Protein AF-A0A382T8V6-F1 (afdb_monomer_lite)

Secondary structure (DSSP, 8-state):
-EEEEEEE-SSSEEEEEEE--TTSPPEEEEESSHHHHHHHHHHHHT-HHHHHHHHHHHHTSBHHHHHHHHHHHT---S-HHHHHHHHHHHHHHHTTSBTTT--HHHHHHHHHTS-TT--HHHHHHHHHHHHHHHHHHHHHS--SS-GGGGSPPPP---

pLDDT: mean 86.79, std 9.5, range [56.5, 97.25]

InterPro domains:
  IPR010998 Integrase/recombinase, N-terminal [G3DSA:1.10.150.130] (56-156)
  IPR011010 DNA breaking-rejoining enzyme, catalytic core [SSF56349] (67-152)
  IPR044068 Core-binding (CB) domain [PS51900] (61-138)

Foldseek 3Di:
DKDWDWADDPPAIKIWIWDDDPPDDIDIDIGRDPVVNVVVCVVPVVDPVVVVCQLVVLQQDFLLVLLVVCLVPPDDDPCSVVLVVLVVLVCVQRRRGRNLPDALVSVVVSLVPPDPPDDLVRSLSSLVSLQVSLVSCVNPRNHDDRRSVPPDRDDDDD

Radius of gyration: 18.21 Å; chains: 1; bounding box: 52×31×47 Å

Organism: NCBI:txid408172

Sequence (158 aa):
MATIQKVKRRSDFAYRVLIRQAGMKPVTKTFNTKRSAVQFVNSIESDRNKLLAYTQSKSQTVFSIIIDEYLKKEYKGSRLNDERVKLNFWIEALGDKPIIDITSTDINEALSTLPAQFKNATINRYVAAISVVFSYACREYGLHINPVRKIPSLPENN

Structure (mmCIF, N/CA/C/O backbone):
data_AF-A0A382T8V6-F1
#
_entry.id   AF-A0A382T8V6-F1
#
loop_
_atom_site.group_PDB
_atom_site.id
_atom_site.type_sym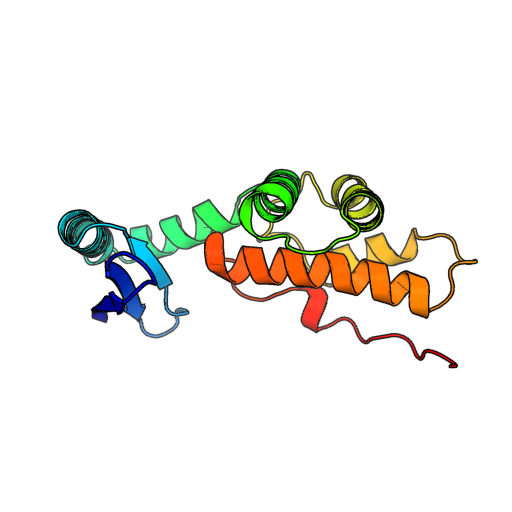bol
_atom_site.label_atom_id
_atom_site.label_alt_id
_atom_site.label_co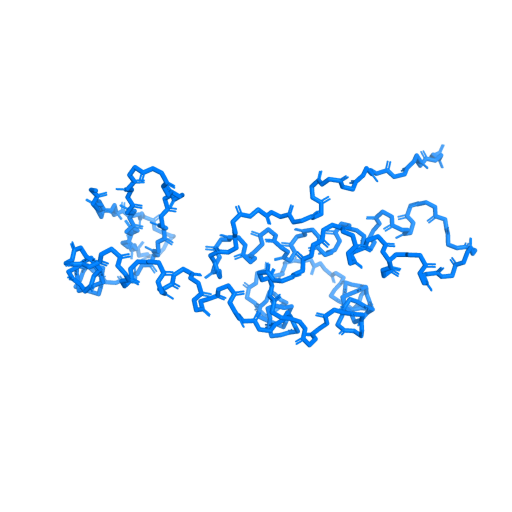mp_id
_atom_site.label_asym_id
_atom_site.label_entity_id
_atom_site.label_seq_id
_atom_site.pdbx_PDB_ins_code
_atom_site.Cartn_x
_atom_site.Cartn_y
_atom_site.Cartn_z
_atom_site.occupancy
_atom_site.B_iso_or_equiv
_atom_site.auth_seq_id
_atom_site.auth_comp_id
_atom_site.auth_asym_id
_atom_site.auth_atom_id
_atom_site.pdbx_PDB_model_num
ATOM 1 N N . MET A 1 1 ? -16.767 -11.206 16.673 1.00 80.06 1 MET A N 1
ATOM 2 C CA . MET A 1 1 ? -16.430 -10.628 17.989 1.00 80.06 1 MET A CA 1
ATOM 3 C C . MET A 1 1 ? -15.646 -9.342 17.784 1.00 80.06 1 MET A C 1
ATOM 5 O O . MET A 1 1 ? -14.559 -9.388 17.204 1.00 80.06 1 MET A O 1
ATOM 9 N N . ALA A 1 2 ? -16.202 -8.207 18.212 1.00 85.94 2 ALA A N 1
ATOM 10 C CA . ALA A 1 2 ? -15.469 -6.950 18.293 1.00 85.94 2 ALA A CA 1
ATOM 11 C C . ALA A 1 2 ? -14.754 -6.807 19.645 1.00 85.94 2 ALA A C 1
ATOM 13 O O . ALA A 1 2 ? -15.177 -7.337 20.669 1.00 85.94 2 ALA A O 1
ATOM 14 N N . THR A 1 3 ? -13.629 -6.104 19.660 1.00 91.25 3 THR A N 1
ATOM 15 C CA . THR A 1 3 ? -12.866 -5.804 20.875 1.00 91.25 3 THR A CA 1
ATOM 16 C C . THR A 1 3 ? -12.344 -4.378 20.792 1.00 91.25 3 THR A C 1
ATOM 18 O O . THR A 1 3 ? -11.860 -3.960 19.743 1.00 91.25 3 THR A O 1
ATOM 21 N N . ILE A 1 4 ? -12.417 -3.625 21.891 1.00 92.69 4 ILE A N 1
ATOM 22 C CA . ILE A 1 4 ? -11.868 -2.267 21.978 1.00 92.69 4 ILE A CA 1
ATOM 23 C C . ILE A 1 4 ? -10.668 -2.287 22.923 1.00 92.69 4 ILE A C 1
ATOM 25 O O . ILE A 1 4 ? -10.799 -2.600 24.102 1.00 92.69 4 ILE A O 1
ATOM 29 N N . GLN A 1 5 ? -9.498 -1.936 22.405 1.00 93.31 5 GLN A N 1
ATOM 30 C CA . GLN A 1 5 ? -8.235 -1.874 23.133 1.00 93.31 5 GLN A CA 1
ATOM 31 C C . GLN A 1 5 ? -7.854 -0.415 23.394 1.00 93.31 5 GLN A C 1
ATOM 33 O O . GLN A 1 5 ? -7.829 0.400 22.469 1.00 93.31 5 GLN A O 1
ATOM 38 N N . LYS A 1 6 ? -7.521 -0.072 24.642 1.00 93.81 6 LYS A N 1
ATOM 39 C CA . LYS A 1 6 ? -6.946 1.238 24.979 1.00 93.81 6 LYS A CA 1
ATOM 40 C C . LYS A 1 6 ? -5.444 1.211 24.681 1.00 93.81 6 LYS A C 1
ATOM 42 O O . LYS A 1 6 ? -4.719 0.391 25.230 1.00 93.81 6 LYS A O 1
ATOM 47 N N . VAL A 1 7 ? -4.986 2.101 23.809 1.00 91.50 7 VAL A N 1
ATOM 48 C CA . VAL A 1 7 ? -3.601 2.206 23.336 1.00 91.50 7 VAL A CA 1
ATOM 49 C C . VAL A 1 7 ? -3.009 3.514 23.846 1.00 91.50 7 VAL A C 1
ATOM 51 O O . VAL A 1 7 ? -3.540 4.586 23.565 1.00 91.50 7 VAL A O 1
ATOM 54 N N . LYS A 1 8 ? -1.907 3.445 24.593 1.00 89.56 8 LYS A N 1
ATOM 55 C CA . LYS A 1 8 ? -1.185 4.635 25.059 1.00 89.56 8 LYS A CA 1
ATOM 56 C C . LYS A 1 8 ? -0.381 5.239 23.899 1.00 89.56 8 LYS A C 1
ATOM 58 O O . LYS A 1 8 ? 0.356 4.523 23.226 1.00 89.56 8 LYS A O 1
ATOM 63 N N . ARG A 1 9 ? -0.538 6.540 23.652 1.00 85.00 9 ARG A N 1
ATOM 64 C CA . ARG A 1 9 ? 0.297 7.348 22.748 1.00 85.00 9 ARG A CA 1
ATOM 65 C C . ARG A 1 9 ? 1.243 8.218 23.582 1.00 85.00 9 ARG A C 1
ATOM 67 O O . ARG A 1 9 ? 1.176 8.230 24.807 1.00 85.00 9 ARG A O 1
ATOM 74 N N . ARG A 1 10 ? 2.139 8.945 22.909 1.00 80.25 10 ARG A N 1
ATOM 75 C CA . ARG A 1 10 ? 3.153 9.798 23.552 1.00 80.25 10 AR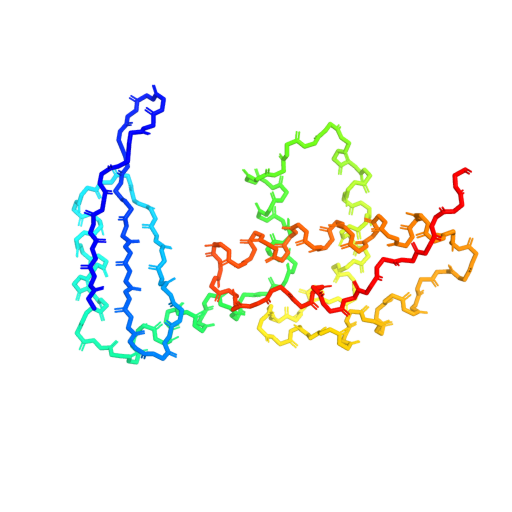G A CA 1
ATOM 76 C C . ARG A 1 10 ? 2.547 10.883 24.459 1.00 80.25 10 ARG A C 1
ATOM 78 O O . ARG A 1 10 ? 3.158 11.204 25.468 1.00 80.25 10 ARG A O 1
ATOM 85 N N . SER A 1 11 ? 1.372 11.412 24.113 1.00 77.25 11 SER A N 1
ATOM 86 C CA . SER A 1 11 ? 0.707 12.513 24.832 1.00 77.25 11 SER A CA 1
ATOM 87 C C . SER A 1 11 ? -0.701 12.199 25.354 1.00 77.25 11 SER A C 1
ATOM 89 O O . SER A 1 11 ? -1.170 12.892 26.246 1.00 77.25 11 SER A O 1
ATOM 91 N N . ASP A 1 12 ? -1.381 11.177 24.829 1.00 88.12 12 ASP A N 1
ATOM 92 C CA . ASP A 1 12 ? -2.768 10.840 25.191 1.00 88.12 12 ASP A CA 1
ATOM 93 C C . ASP A 1 12 ? -3.035 9.335 24.973 1.00 88.12 12 ASP A C 1
ATOM 95 O O . ASP A 1 12 ? -2.117 8.547 24.730 1.00 88.12 12 ASP A O 1
ATOM 99 N N . PHE A 1 13 ? -4.290 8.906 25.039 1.00 89.62 13 PHE A N 1
ATOM 100 C CA . PHE A 1 13 ? -4.757 7.568 24.732 1.00 89.62 13 PHE A CA 1
ATOM 101 C C . PHE A 1 13 ? -5.550 7.537 23.427 1.00 89.62 13 PHE A C 1
ATOM 103 O O . PHE A 1 13 ? -6.191 8.494 23.014 1.00 89.62 13 PHE A O 1
ATOM 110 N N . ALA A 1 14 ? -5.537 6.380 22.783 1.00 91.69 14 ALA A N 1
ATOM 111 C CA . ALA A 1 14 ? -6.390 6.073 21.654 1.00 91.69 14 ALA A CA 1
ATOM 112 C C . ALA A 1 14 ? -7.127 4.759 21.898 1.00 91.69 14 ALA A C 1
ATOM 114 O O . ALA A 1 14 ? -6.721 3.936 22.715 1.00 91.69 14 ALA A O 1
ATOM 115 N N . TYR A 1 15 ? -8.217 4.551 21.176 1.00 93.06 15 TYR A N 1
ATOM 116 C CA . TYR A 1 15 ? -9.078 3.386 21.307 1.00 93.06 15 TYR A CA 1
ATOM 117 C C . TYR A 1 15 ? -9.064 2.630 19.986 1.00 93.06 15 TYR A C 1
ATOM 119 O O . TYR A 1 15 ? -9.647 3.071 18.996 1.00 93.06 15 TYR A O 1
ATOM 127 N N . ARG A 1 16 ? -8.352 1.505 19.953 1.00 89.81 16 ARG A N 1
ATOM 128 C CA . ARG A 1 16 ? -8.267 0.623 18.792 1.00 89.81 16 ARG A CA 1
ATOM 129 C C . ARG A 1 16 ? -9.401 -0.391 18.847 1.00 89.81 16 ARG A C 1
ATOM 131 O O . ARG A 1 16 ? -9.431 -1.244 19.724 1.00 89.81 16 ARG A O 1
ATOM 138 N N . VAL A 1 17 ? -10.311 -0.307 17.893 1.00 91.44 17 VAL A N 1
ATOM 139 C CA . VAL A 1 17 ? -11.326 -1.321 17.623 1.00 91.44 17 VAL A CA 1
ATOM 140 C C . VAL A 1 17 ? -10.712 -2.414 16.757 1.00 91.44 17 VAL A C 1
ATOM 142 O O . VAL A 1 17 ? -10.023 -2.112 15.783 1.00 91.44 17 VAL A O 1
ATOM 145 N N . LEU A 1 18 ? -10.982 -3.666 17.108 1.00 87.94 18 LEU A N 1
ATOM 146 C CA . LEU A 1 18 ? -10.569 -4.863 16.394 1.00 87.94 18 LEU A CA 1
ATOM 147 C C . LEU A 1 18 ? -11.774 -5.789 16.238 1.00 87.94 18 LEU A C 1
ATOM 149 O O . LEU A 1 18 ? -12.274 -6.324 17.223 1.00 87.94 18 LEU A O 1
ATOM 153 N N . ILE A 1 19 ? -12.242 -5.973 15.009 1.00 86.00 19 ILE A N 1
ATOM 154 C CA . ILE A 1 19 ? -13.420 -6.782 14.692 1.00 86.00 19 ILE A CA 1
ATOM 155 C C . ILE A 1 19 ? -12.960 -8.030 13.957 1.00 86.00 19 ILE A C 1
ATOM 157 O O . ILE A 1 19 ? -12.384 -7.940 12.875 1.00 86.00 19 ILE A O 1
ATOM 161 N N . ARG A 1 20 ? -13.190 -9.198 14.562 1.00 82.56 20 ARG A N 1
ATOM 162 C CA . ARG A 1 20 ? -12.871 -10.503 13.976 1.00 82.56 20 ARG A CA 1
ATOM 163 C C . ARG A 1 20 ? -14.152 -11.255 13.650 1.00 82.56 20 ARG A C 1
ATOM 165 O O . ARG A 1 20 ? -15.008 -11.425 14.524 1.00 82.56 20 ARG A O 1
ATOM 172 N N . GLN A 1 21 ? -14.250 -11.740 12.420 1.00 77.31 21 GLN A N 1
ATOM 173 C CA . GLN A 1 21 ? -15.333 -12.596 11.956 1.00 77.31 21 GLN A CA 1
ATOM 174 C C . GLN A 1 21 ? -14.741 -13.771 11.176 1.00 77.31 21 GLN A C 1
ATOM 176 O O . GLN A 1 21 ? -13.776 -13.598 10.434 1.00 77.31 21 GLN A O 1
ATOM 181 N N . ALA A 1 22 ? -15.292 -14.969 11.377 1.00 70.19 22 ALA A N 1
ATOM 182 C CA . ALA A 1 22 ? -14.828 -16.170 10.690 1.00 70.19 22 ALA A CA 1
ATOM 183 C C . ALA A 1 22 ? -14.907 -15.984 9.164 1.00 70.19 22 ALA A C 1
ATOM 185 O O . ALA A 1 22 ? -15.906 -15.482 8.646 1.00 70.19 22 ALA A O 1
ATOM 186 N N . GLY A 1 23 ? -13.836 -16.351 8.458 1.00 68.44 23 GLY A N 1
ATOM 187 C CA . GLY A 1 23 ? -13.729 -16.194 7.004 1.00 68.44 23 GLY A CA 1
ATOM 188 C C . GLY A 1 23 ? -13.425 -14.772 6.511 1.00 68.44 23 GLY A C 1
ATOM 189 O O . GLY A 1 23 ? -13.322 -14.575 5.306 1.00 68.44 23 GLY A O 1
ATOM 190 N N . MET A 1 24 ? -13.249 -13.784 7.398 1.00 69.31 24 MET A N 1
ATOM 191 C CA . MET A 1 24 ? -12.879 -12.410 7.027 1.00 69.31 24 MET A CA 1
ATOM 192 C C . MET A 1 24 ? -11.596 -11.967 7.730 1.00 69.31 24 MET A C 1
ATOM 194 O O . MET A 1 24 ? -11.307 -12.377 8.858 1.00 69.31 24 MET A O 1
ATOM 198 N N . LYS A 1 25 ? -10.825 -11.083 7.085 1.00 67.50 25 LYS A N 1
ATOM 199 C CA . LYS A 1 25 ? -9.672 -10.468 7.750 1.00 67.50 25 LYS A CA 1
ATOM 200 C C . LYS A 1 25 ? -10.132 -9.539 8.880 1.00 67.50 25 LYS A C 1
ATOM 202 O O . LYS A 1 25 ? -11.149 -8.863 8.731 1.00 67.50 25 LYS A O 1
ATOM 207 N N . PRO A 1 26 ? -9.383 -9.474 9.996 1.00 76.69 26 PRO A N 1
ATOM 208 C CA . PRO A 1 26 ? -9.725 -8.591 11.100 1.00 76.69 26 PRO A CA 1
ATOM 209 C C . PRO A 1 26 ? -9.749 -7.125 10.660 1.00 76.69 26 PRO A C 1
ATOM 211 O O . PRO A 1 26 ? -8.747 -6.614 10.161 1.00 76.69 26 PRO A O 1
ATOM 214 N N . VAL A 1 27 ? -10.859 -6.429 10.895 1.00 78.88 27 VAL A N 1
ATOM 215 C CA . VAL A 1 27 ? -10.941 -4.981 10.673 1.00 78.88 27 VAL A CA 1
ATOM 216 C C . VAL A 1 27 ? -10.386 -4.281 11.902 1.00 78.88 27 VAL A C 1
ATOM 218 O O . VAL A 1 27 ? -10.845 -4.520 13.019 1.00 78.88 27 VAL A O 1
ATOM 221 N N . THR A 1 28 ? -9.404 -3.406 11.702 1.00 84.19 28 THR A N 1
ATOM 222 C CA . THR A 1 28 ? -8.823 -2.599 12.777 1.00 84.19 28 THR A CA 1
ATOM 223 C C . THR A 1 28 ? -9.051 -1.125 12.490 1.00 84.19 28 THR A C 1
ATOM 225 O O . THR A 1 28 ? -8.799 -0.665 11.382 1.00 84.19 28 THR A O 1
ATOM 228 N N . LYS A 1 29 ? -9.511 -0.361 13.481 1.00 83.62 29 LYS A N 1
ATOM 229 C CA . LYS A 1 29 ? -9.630 1.097 13.365 1.00 83.62 29 LYS A CA 1
ATOM 230 C C . LYS A 1 29 ? -9.336 1.764 14.690 1.00 83.62 29 LYS A C 1
ATOM 232 O O . LYS A 1 29 ? -9.780 1.295 15.730 1.00 83.62 29 LYS A O 1
ATOM 237 N N . THR A 1 30 ? -8.592 2.862 14.658 1.00 87.19 30 THR A N 1
ATOM 238 C CA . THR A 1 30 ? -8.221 3.591 15.873 1.00 87.19 30 THR A CA 1
ATOM 239 C C . THR A 1 30 ? -8.993 4.903 15.959 1.00 87.19 30 THR A C 1
ATOM 241 O O . THR A 1 30 ? -9.054 5.653 14.991 1.00 87.19 30 THR A O 1
ATOM 244 N N . PHE A 1 31 ? -9.565 5.180 17.127 1.00 89.62 31 PHE A N 1
ATOM 245 C CA . PHE A 1 31 ? -10.324 6.387 17.439 1.00 89.62 31 PHE A CA 1
ATOM 246 C C . PHE A 1 31 ? -9.655 7.161 18.572 1.00 89.62 31 PHE A C 1
ATOM 248 O O . PHE A 1 31 ? -8.971 6.575 19.409 1.00 89.62 31 PHE A O 1
ATOM 255 N N . ASN A 1 32 ? -9.893 8.469 18.636 1.00 88.56 32 ASN A N 1
ATOM 256 C CA . ASN A 1 32 ? -9.382 9.297 19.732 1.00 88.56 32 ASN A CA 1
ATOM 257 C C . ASN A 1 32 ? -10.250 9.174 20.999 1.00 88.56 32 ASN A C 1
ATOM 259 O O . ASN A 1 32 ? -9.742 9.311 22.103 1.00 88.56 32 ASN A O 1
ATOM 263 N N . THR A 1 33 ? -11.543 8.841 20.875 1.00 90.56 33 THR A N 1
ATOM 264 C CA . THR A 1 33 ? -12.452 8.710 22.028 1.00 90.56 33 THR A CA 1
ATOM 265 C C . THR A 1 33 ? -13.057 7.310 22.139 1.00 90.56 33 THR A C 1
ATOM 267 O O . THR A 1 33 ? -13.329 6.644 21.134 1.00 90.56 33 THR A O 1
ATOM 270 N N . LYS A 1 34 ? -13.326 6.875 23.380 1.00 90.81 34 LYS A N 1
ATOM 271 C CA . LYS A 1 34 ? -14.012 5.601 23.657 1.00 90.81 34 LYS A CA 1
ATOM 272 C C . LYS A 1 34 ? -15.418 5.592 23.059 1.00 90.81 34 LYS A C 1
ATOM 274 O O . LYS A 1 34 ? -15.842 4.578 22.519 1.00 90.81 34 LYS A O 1
ATOM 279 N N . ARG A 1 35 ? -16.123 6.728 23.124 1.00 91.06 35 ARG A N 1
ATOM 280 C CA . ARG A 1 35 ? -17.489 6.874 22.603 1.00 91.06 35 ARG A CA 1
ATOM 281 C C . ARG A 1 35 ? -17.549 6.608 21.100 1.00 91.06 35 ARG A C 1
ATOM 283 O O . ARG A 1 35 ? -18.373 5.806 20.678 1.00 91.06 35 ARG A O 1
ATOM 290 N N . SER A 1 36 ? -16.649 7.204 20.314 1.00 88.75 36 SER A N 1
ATOM 291 C CA . SER A 1 36 ? -16.583 6.963 18.866 1.00 88.75 36 SER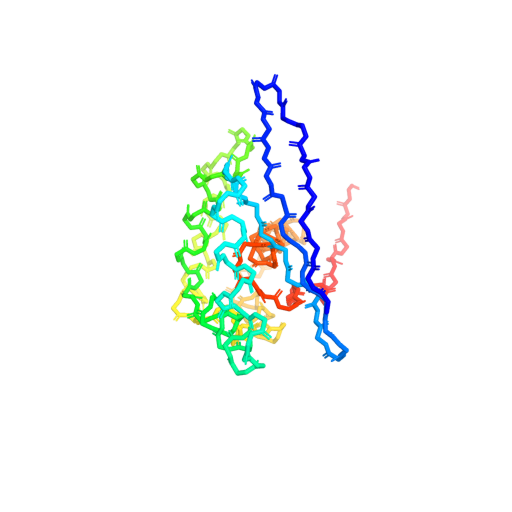 A CA 1
ATOM 292 C C . SER A 1 36 ? -16.243 5.507 18.537 1.00 88.75 36 SER A C 1
ATOM 294 O O . SER A 1 36 ? -16.821 4.939 17.615 1.00 88.75 36 SER A O 1
ATOM 296 N N . ALA A 1 37 ? -15.349 4.883 19.313 1.00 90.62 37 ALA A N 1
ATOM 297 C CA . ALA A 1 37 ? -15.018 3.468 19.152 1.00 90.62 37 ALA A CA 1
ATOM 298 C C . ALA A 1 37 ? -16.233 2.556 19.401 1.00 90.62 37 ALA A C 1
ATOM 300 O O . ALA A 1 37 ? -16.499 1.667 18.598 1.00 90.62 37 ALA A O 1
ATOM 301 N N . VAL A 1 38 ? -16.995 2.804 20.472 1.00 89.94 38 VAL A N 1
ATOM 302 C CA . VAL A 1 38 ? -18.218 2.046 20.796 1.00 89.94 38 VAL A CA 1
ATOM 303 C C . VAL A 1 38 ? -19.301 2.260 19.739 1.00 89.94 38 VAL A C 1
ATOM 305 O O . VAL A 1 38 ? -19.889 1.292 19.273 1.00 89.94 38 VAL A O 1
ATOM 308 N N . GLN A 1 39 ? -19.532 3.503 19.304 1.00 88.19 39 GLN A N 1
ATOM 309 C CA . GLN A 1 39 ? -20.497 3.799 18.238 1.00 88.19 39 GLN A CA 1
ATOM 310 C C . GLN A 1 39 ? -20.168 3.053 16.941 1.00 88.19 39 GLN A C 1
ATOM 312 O O . GLN A 1 39 ? -21.069 2.517 16.306 1.00 88.19 39 GLN A O 1
ATOM 317 N N . PHE A 1 40 ? -18.885 2.981 16.577 1.00 86.19 40 PHE A N 1
ATOM 318 C CA . PHE A 1 40 ? -18.435 2.239 15.402 1.00 86.19 40 PHE A CA 1
ATOM 319 C C . PHE A 1 40 ? -18.617 0.724 15.540 1.00 86.19 40 PHE A C 1
ATOM 321 O O . PHE A 1 40 ? -18.977 0.069 14.570 1.00 86.19 40 PHE A O 1
ATOM 328 N N . VAL A 1 41 ? -18.382 0.157 16.728 1.00 87.44 41 VAL A N 1
ATOM 329 C CA . VAL A 1 41 ? -18.665 -1.265 16.981 1.00 87.44 41 VAL A CA 1
ATOM 330 C C . VAL A 1 41 ? -20.159 -1.536 16.836 1.00 87.44 41 VAL A C 1
ATOM 332 O O . VAL A 1 41 ? -20.535 -2.415 16.069 1.00 87.44 41 VAL A O 1
ATOM 335 N N . ASN A 1 42 ? -21.007 -0.730 17.477 1.00 85.12 42 ASN A N 1
ATOM 336 C CA . ASN A 1 42 ? -22.460 -0.910 17.444 1.00 85.12 42 ASN A CA 1
ATOM 337 C C . ASN A 1 42 ? -23.042 -0.742 16.033 1.00 85.12 42 ASN A C 1
ATOM 339 O O . ASN A 1 42 ? -23.955 -1.473 15.655 1.00 85.12 42 ASN A O 1
ATOM 343 N N . SER A 1 43 ? -22.512 0.192 15.233 1.00 80.31 43 SER A N 1
ATOM 344 C CA . SER A 1 43 ? -22.973 0.392 13.853 1.00 80.31 43 SER A CA 1
ATOM 345 C C . SER A 1 43 ? -22.626 -0.777 12.927 1.00 80.31 43 SER A C 1
ATOM 347 O O . SER A 1 43 ? -23.265 -0.939 11.886 1.00 80.31 43 SER A O 1
ATOM 349 N N . ILE A 1 44 ? -21.628 -1.580 13.305 1.00 76.19 44 ILE A N 1
ATOM 350 C CA . ILE A 1 44 ? -21.095 -2.693 12.527 1.00 76.19 44 ILE A CA 1
ATOM 351 C C . ILE A 1 44 ? -21.601 -4.061 13.015 1.00 76.19 44 ILE A C 1
ATOM 353 O O . ILE A 1 44 ? -21.939 -4.901 12.184 1.00 76.19 44 ILE A O 1
ATOM 357 N N . GLU A 1 45 ? -21.655 -4.311 14.327 1.00 68.31 45 GLU A N 1
ATOM 358 C CA . GLU A 1 45 ? -21.944 -5.643 14.894 1.00 68.31 45 GLU A CA 1
ATOM 359 C C . GLU A 1 45 ? -23.330 -6.182 14.533 1.00 68.31 45 GLU A C 1
ATOM 361 O O . GLU A 1 45 ? -23.547 -7.389 14.593 1.00 68.31 45 GLU A O 1
ATOM 366 N N . SER A 1 46 ? -24.246 -5.314 14.105 1.00 61.22 46 SER A N 1
ATOM 367 C CA . SER A 1 46 ? -25.604 -5.717 13.742 1.00 61.22 46 SER A CA 1
ATOM 368 C C . SER A 1 46 ? -25.735 -6.268 12.317 1.00 61.22 46 SER A C 1
ATOM 370 O O . SER A 1 46 ? -26.795 -6.785 11.986 1.00 61.22 46 SER A O 1
ATOM 372 N N . ASP A 1 47 ? -24.722 -6.141 11.444 1.00 66.25 47 ASP A N 1
ATOM 373 C CA . ASP A 1 47 ? -24.937 -6.407 10.018 1.00 66.25 47 ASP A CA 1
ATOM 374 C C . ASP A 1 47 ? -23.663 -6.848 9.270 1.00 66.25 47 ASP A C 1
ATOM 376 O O . ASP A 1 47 ? -22.758 -6.055 8.981 1.00 66.25 47 ASP A O 1
ATOM 380 N N . ARG A 1 48 ? -23.600 -8.138 8.906 1.00 64.56 48 ARG A N 1
ATOM 381 C CA . ARG A 1 48 ? -22.508 -8.723 8.100 1.00 64.56 48 ARG A CA 1
ATOM 382 C C . ARG A 1 48 ? -22.306 -7.952 6.793 1.00 64.56 48 ARG A C 1
ATOM 384 O O . ARG A 1 48 ? -21.167 -7.765 6.361 1.00 64.56 48 ARG A O 1
ATOM 391 N N . ASN A 1 49 ? -23.396 -7.466 6.201 1.00 64.19 49 ASN A N 1
ATOM 392 C CA . ASN A 1 49 ? -23.357 -6.703 4.962 1.00 64.19 49 ASN A CA 1
ATOM 393 C C . ASN A 1 49 ? -22.744 -5.317 5.168 1.00 64.19 49 ASN A C 1
ATOM 395 O O . ASN A 1 49 ? -22.040 -4.848 4.283 1.00 64.19 49 ASN A O 1
ATOM 399 N N . LYS A 1 50 ? -22.903 -4.686 6.341 1.00 65.62 50 LYS A N 1
ATOM 400 C CA . LYS A 1 50 ? -22.249 -3.398 6.639 1.00 65.62 50 LYS A CA 1
ATOM 401 C C . LYS A 1 50 ? -20.747 -3.539 6.835 1.00 65.62 50 LYS A C 1
ATOM 403 O O . LYS A 1 50 ? -20.010 -2.652 6.424 1.00 65.62 50 LYS A O 1
ATOM 408 N N . LEU A 1 51 ? -20.275 -4.642 7.417 1.00 66.75 51 LEU A N 1
ATOM 409 C CA . LEU A 1 51 ? -18.838 -4.945 7.504 1.00 66.75 51 LEU A CA 1
ATOM 410 C C . LEU A 1 51 ? -18.211 -5.149 6.130 1.00 66.75 51 LEU A C 1
ATOM 412 O O . LEU A 1 51 ? -17.162 -4.570 5.834 1.00 66.75 51 LEU A O 1
ATOM 416 N N . LEU A 1 52 ? -18.874 -5.953 5.298 1.00 65.38 52 LEU A N 1
ATOM 417 C CA . LEU A 1 52 ? -18.460 -6.192 3.922 1.00 65.38 52 LEU A CA 1
ATOM 418 C C . LEU A 1 52 ? -18.486 -4.886 3.125 1.00 65.38 52 LEU A C 1
ATOM 420 O O . LEU A 1 52 ? -17.455 -4.500 2.589 1.00 65.38 52 LEU A O 1
ATOM 424 N N . ALA A 1 53 ? -19.590 -4.138 3.162 1.00 62.66 53 ALA A N 1
ATOM 425 C CA . ALA A 1 53 ? -19.727 -2.847 2.494 1.00 62.66 53 ALA A CA 1
ATOM 426 C C . ALA A 1 53 ? -18.718 -1.808 3.002 1.00 62.66 53 ALA A C 1
ATOM 428 O O . ALA A 1 53 ? -18.161 -1.067 2.204 1.00 62.66 53 ALA A O 1
ATOM 429 N N . TYR A 1 54 ? -18.419 -1.752 4.301 1.00 65.94 54 TYR A N 1
ATOM 430 C CA . TYR A 1 54 ? -17.410 -0.841 4.853 1.00 65.94 54 TYR A CA 1
ATOM 431 C C . TYR A 1 54 ? -15.996 -1.171 4.358 1.00 65.94 54 TYR A C 1
ATOM 433 O O . TYR A 1 54 ? -15.210 -0.275 4.052 1.00 65.94 54 TYR A O 1
ATOM 441 N N . THR A 1 55 ? -15.666 -2.458 4.265 1.00 63.84 55 THR A N 1
ATOM 442 C CA . THR A 1 55 ? -14.352 -2.904 3.783 1.00 63.84 55 THR A CA 1
ATOM 443 C C . THR A 1 55 ? -14.248 -2.730 2.266 1.00 63.84 55 THR A C 1
ATOM 445 O O . THR A 1 55 ? -13.235 -2.247 1.766 1.00 63.84 55 THR A O 1
ATOM 448 N N . GLN A 1 56 ? -15.323 -3.037 1.539 1.00 65.44 56 GLN A N 1
ATOM 449 C CA . GLN A 1 56 ? -15.404 -2.922 0.087 1.00 65.44 56 GLN A CA 1
ATOM 450 C C . GLN A 1 56 ? -15.424 -1.456 -0.364 1.00 65.44 56 GLN A C 1
ATOM 452 O O . GLN A 1 56 ? -14.624 -1.091 -1.210 1.00 65.44 56 GLN A O 1
ATOM 457 N N . SER A 1 57 ? -16.228 -0.586 0.259 1.00 64.69 57 SER A N 1
ATOM 458 C CA . SER A 1 57 ? -16.299 0.851 -0.074 1.00 64.69 57 SER A CA 1
ATOM 459 C C . SER A 1 57 ? -14.967 1.578 0.099 1.00 64.69 57 SER A C 1
ATOM 461 O O . SER A 1 57 ? -14.604 2.397 -0.735 1.00 64.69 57 SER A O 1
ATOM 463 N N . LYS A 1 58 ? -14.187 1.255 1.138 1.00 65.75 58 LYS A N 1
ATOM 464 C CA . LYS A 1 58 ? -12.840 1.822 1.296 1.00 65.75 58 LYS A CA 1
ATOM 465 C C . LYS A 1 58 ? -11.848 1.292 0.262 1.00 65.75 58 LYS A C 1
ATOM 467 O O . LYS A 1 58 ? -11.015 2.057 -0.219 1.00 65.75 58 LYS A O 1
ATOM 472 N N . SER A 1 59 ? -11.975 0.022 -0.110 1.00 69.56 59 SER A N 1
ATOM 473 C CA . SER A 1 59 ? -11.144 -0.604 -1.143 1.00 69.56 59 SER A CA 1
ATOM 474 C C . SER A 1 59 ? -11.530 -0.155 -2.563 1.00 69.56 59 SER A C 1
ATOM 476 O O . SER A 1 59 ? -10.769 -0.352 -3.499 1.00 69.56 59 SER A O 1
ATOM 478 N N . GLN A 1 60 ? -12.685 0.494 -2.725 1.00 80.25 60 GLN A N 1
ATOM 479 C CA . GLN A 1 60 ? -13.117 1.140 -3.969 1.00 80.25 60 GLN A CA 1
ATOM 480 C C . GLN A 1 60 ? -12.528 2.555 -4.144 1.00 80.25 60 GLN A C 1
ATOM 482 O O . GLN A 1 60 ? -12.831 3.244 -5.113 1.00 80.25 60 GLN A O 1
ATOM 487 N N . THR A 1 61 ? -11.681 3.017 -3.215 1.00 87.69 61 THR A N 1
ATOM 488 C CA . THR A 1 61 ? -11.008 4.315 -3.359 1.00 87.69 61 THR A CA 1
ATOM 489 C C . THR A 1 61 ? -10.019 4.268 -4.521 1.00 87.69 61 THR A C 1
ATOM 491 O O . THR A 1 61 ? -9.230 3.326 -4.641 1.00 87.69 61 THR A O 1
ATOM 494 N N . VAL A 1 62 ? -10.058 5.313 -5.343 1.00 94.06 62 VAL A N 1
ATOM 495 C CA . VAL A 1 62 ? -9.177 5.523 -6.493 1.00 94.06 62 VAL A CA 1
ATOM 496 C C . VAL A 1 62 ? -7.718 5.616 -6.040 1.00 94.06 62 VAL A C 1
ATOM 498 O O . VAL A 1 62 ? -7.411 6.237 -5.017 1.00 94.06 62 VAL A O 1
ATOM 501 N N . PHE A 1 63 ? -6.812 4.976 -6.776 1.00 94.56 63 PHE A N 1
ATOM 502 C CA . PHE A 1 63 ? -5.433 4.788 -6.340 1.00 94.56 63 PHE A CA 1
ATOM 503 C C . PHE A 1 63 ? -4.637 6.092 -6.209 1.00 94.56 63 PHE A C 1
ATOM 505 O O . PHE A 1 63 ? -3.879 6.244 -5.246 1.00 94.56 63 PHE A O 1
ATOM 512 N N . SER A 1 64 ? -4.859 7.057 -7.104 1.00 95.31 64 SER A N 1
ATOM 513 C CA . SER A 1 64 ? -4.231 8.386 -7.048 1.00 95.31 64 SER A CA 1
ATOM 514 C C . SER A 1 64 ? -4.473 9.096 -5.709 1.00 95.31 64 SER A C 1
ATOM 516 O O . SER A 1 64 ? -3.534 9.580 -5.079 1.00 95.31 64 SER A O 1
ATOM 518 N N . ILE A 1 65 ? -5.707 9.040 -5.198 1.00 94.19 65 ILE A N 1
ATOM 519 C CA . ILE A 1 65 ? -6.087 9.622 -3.901 1.00 94.19 65 ILE A CA 1
ATOM 520 C C . ILE A 1 65 ? -5.288 8.981 -2.759 1.00 94.19 65 ILE A C 1
ATOM 522 O O . ILE A 1 65 ? -4.876 9.655 -1.815 1.00 94.19 65 ILE A O 1
ATOM 526 N N . ILE A 1 66 ? -5.051 7.669 -2.824 1.00 93.69 66 ILE A N 1
ATOM 527 C CA . ILE A 1 66 ? -4.310 6.951 -1.780 1.00 93.69 66 ILE A CA 1
ATOM 528 C C . ILE A 1 66 ? -2.829 7.317 -1.801 1.00 93.69 66 ILE A C 1
ATOM 530 O O . ILE A 1 66 ? -2.227 7.441 -0.733 1.00 93.69 66 ILE A O 1
ATOM 534 N N . ILE A 1 67 ? -2.250 7.512 -2.987 1.00 95.25 67 ILE A N 1
ATOM 535 C CA . ILE A 1 67 ? -0.878 8.002 -3.135 1.00 95.25 67 ILE A CA 1
ATOM 536 C C . ILE A 1 67 ? -0.731 9.382 -2.481 1.00 95.25 67 ILE A C 1
ATOM 538 O O . ILE A 1 67 ? 0.185 9.583 -1.680 1.00 95.25 67 ILE A O 1
ATOM 542 N N . ASP A 1 68 ? -1.652 10.307 -2.751 1.00 94.06 68 ASP A N 1
ATOM 543 C CA . ASP A 1 68 ? -1.613 11.651 -2.165 1.00 94.06 68 ASP A CA 1
ATOM 544 C C . ASP A 1 68 ? -1.765 11.624 -0.640 1.00 94.06 68 ASP A C 1
ATOM 546 O O . ASP A 1 68 ? -1.009 12.274 0.091 1.00 94.06 68 ASP A O 1
ATOM 550 N N . GLU A 1 69 ? -2.704 10.825 -0.134 1.00 93.88 69 GLU A N 1
ATOM 551 C CA . GLU A 1 69 ? -2.922 10.657 1.302 1.00 93.88 69 GLU A CA 1
ATOM 552 C C . GLU A 1 69 ? -1.720 10.001 1.997 1.00 93.88 69 GLU A C 1
ATOM 554 O O . GLU A 1 69 ? -1.333 10.424 3.091 1.00 93.88 69 GLU A O 1
ATOM 559 N N . TYR A 1 70 ? -1.072 9.030 1.347 1.00 94.81 70 TYR A N 1
ATOM 560 C CA . TYR A 1 70 ? 0.175 8.430 1.820 1.00 94.81 70 TYR A CA 1
ATOM 561 C C . TYR A 1 70 ? 1.292 9.474 1.933 1.00 94.81 70 TYR A C 1
ATOM 563 O O . TYR A 1 70 ? 1.910 9.606 2.997 1.00 94.81 70 TYR A O 1
ATOM 571 N N . LEU A 1 71 ? 1.520 10.248 0.867 1.00 93.06 71 LEU A N 1
ATOM 572 C CA . LEU A 1 71 ? 2.551 11.286 0.828 1.00 93.06 71 LEU A CA 1
ATOM 573 C C . LEU A 1 71 ? 2.313 12.375 1.879 1.00 93.06 71 LEU A C 1
ATOM 575 O O . LEU A 1 71 ? 3.266 12.889 2.459 1.00 93.06 71 LEU A O 1
ATOM 579 N N . LYS A 1 72 ? 1.049 12.709 2.155 1.00 91.06 72 LYS A N 1
ATOM 580 C CA . LYS A 1 72 ? 0.674 13.739 3.129 1.00 91.06 72 LYS A CA 1
ATOM 581 C C . LYS A 1 72 ? 0.762 13.269 4.582 1.00 91.06 72 LYS A C 1
ATOM 583 O O . LYS A 1 72 ? 1.101 14.069 5.452 1.00 91.06 72 LYS A O 1
ATOM 588 N N . LYS A 1 73 ? 0.391 12.017 4.872 1.00 88.31 73 LYS A N 1
ATOM 589 C CA . LYS A 1 73 ? 0.189 11.538 6.254 1.00 88.31 73 LYS A CA 1
ATOM 590 C C . LYS A 1 73 ? 1.285 10.619 6.778 1.00 88.31 73 LYS A C 1
ATOM 592 O O . LYS A 1 73 ? 1.553 10.646 7.977 1.00 88.31 73 LYS A O 1
ATOM 597 N N . GLU A 1 74 ? 1.869 9.782 5.926 1.00 88.88 74 GLU A N 1
ATOM 598 C CA . GLU A 1 74 ? 2.705 8.654 6.362 1.00 88.88 74 GLU A CA 1
ATOM 599 C C . GLU A 1 74 ? 4.150 8.752 5.860 1.00 88.88 74 GLU A C 1
ATOM 601 O O . GLU A 1 74 ? 5.058 8.234 6.516 1.00 88.88 74 GLU A O 1
ATOM 606 N N . TYR A 1 75 ? 4.389 9.418 4.728 1.00 89.12 75 TYR A N 1
ATOM 607 C CA . TYR A 1 75 ? 5.735 9.554 4.182 1.00 89.12 75 TYR A CA 1
ATOM 608 C C . TYR A 1 75 ? 6.655 10.352 5.123 1.00 89.12 75 TYR A C 1
ATOM 610 O O . TYR A 1 75 ? 6.355 11.473 5.529 1.00 89.12 75 TYR A O 1
ATOM 618 N N . LYS A 1 76 ? 7.801 9.756 5.470 1.00 86.62 76 LYS A N 1
ATOM 619 C CA . LYS A 1 76 ? 8.812 10.320 6.391 1.00 86.62 76 LYS A CA 1
ATOM 620 C C . LYS A 1 76 ? 10.216 10.377 5.783 1.00 86.62 76 LYS A C 1
ATOM 622 O O . LYS A 1 76 ? 11.183 10.630 6.498 1.00 86.62 76 LYS A O 1
ATOM 627 N N . GLY A 1 77 ? 10.349 10.076 4.493 1.00 84.12 77 GLY A N 1
ATOM 628 C CA . GLY A 1 77 ? 11.640 10.089 3.812 1.00 84.12 77 GLY A CA 1
ATOM 629 C C . GLY A 1 77 ? 12.146 11.512 3.572 1.00 84.12 77 GLY A C 1
ATOM 630 O O . GLY A 1 77 ? 11.368 12.454 3.446 1.00 84.12 77 GLY A O 1
ATOM 631 N N . SER A 1 78 ? 13.464 11.672 3.465 1.00 82.69 78 SER A N 1
ATOM 632 C CA . SER A 1 78 ? 14.089 12.969 3.169 1.00 82.69 78 SER A CA 1
ATOM 633 C C . SER A 1 78 ? 13.978 13.372 1.693 1.00 82.69 78 SER A C 1
ATOM 635 O O . SER A 1 78 ? 14.057 14.553 1.372 1.00 82.69 78 SER A O 1
ATOM 637 N N . ARG A 1 79 ? 13.767 12.409 0.784 1.00 87.38 79 ARG A N 1
ATOM 638 C CA . ARG A 1 79 ? 13.759 12.618 -0.676 1.00 87.38 79 ARG A CA 1
ATOM 639 C C . ARG A 1 79 ? 12.351 12.562 -1.267 1.00 87.38 79 ARG A C 1
ATOM 641 O O . ARG A 1 79 ? 12.042 11.703 -2.081 1.00 87.38 79 ARG A O 1
ATOM 648 N N . LEU A 1 80 ? 11.471 13.453 -0.807 1.00 88.56 80 LEU A N 1
ATOM 649 C CA . LEU A 1 80 ? 10.065 13.506 -1.245 1.00 88.56 80 LEU A CA 1
ATOM 650 C C . LEU A 1 80 ? 9.923 13.614 -2.773 1.00 88.56 80 LEU A C 1
ATOM 652 O O . LEU A 1 80 ? 9.063 12.960 -3.352 1.00 88.56 80 LEU A O 1
ATOM 656 N N . ASN A 1 81 ? 10.760 14.430 -3.418 1.00 89.19 81 ASN A N 1
ATOM 657 C CA . ASN A 1 81 ? 10.668 14.667 -4.859 1.00 89.19 81 ASN A CA 1
ATOM 658 C C . ASN A 1 81 ? 10.994 13.404 -5.667 1.00 89.19 81 ASN A C 1
ATOM 660 O O . ASN A 1 81 ? 10.247 13.066 -6.580 1.00 89.19 81 ASN A O 1
ATOM 664 N N . ASP A 1 82 ? 12.042 12.668 -5.287 1.00 89.12 82 ASP A N 1
ATOM 665 C CA . ASP A 1 82 ? 12.416 11.409 -5.944 1.00 89.12 82 ASP A CA 1
ATOM 666 C C . ASP A 1 82 ? 11.308 10.356 -5.813 1.00 89.12 82 ASP A C 1
ATOM 668 O O . ASP A 1 82 ? 11.007 9.641 -6.771 1.00 89.12 82 ASP A O 1
ATOM 672 N N . GLU A 1 83 ? 10.691 10.265 -4.631 1.00 91.19 83 GLU A N 1
ATOM 673 C CA . GLU A 1 83 ? 9.567 9.359 -4.387 1.00 91.19 83 GLU A CA 1
ATOM 674 C C . GLU A 1 83 ? 8.347 9.765 -5.220 1.00 91.19 83 GLU A C 1
ATOM 676 O O . GLU A 1 83 ? 7.727 8.925 -5.871 1.00 91.19 83 GLU A O 1
ATOM 681 N N . ARG A 1 84 ? 8.039 11.067 -5.274 1.00 92.88 84 ARG A N 1
ATOM 682 C CA . ARG A 1 84 ? 6.933 11.602 -6.074 1.00 92.88 84 ARG A CA 1
ATOM 683 C C . ARG A 1 84 ? 7.097 11.279 -7.554 1.00 92.88 84 ARG A C 1
ATOM 685 O O . ARG A 1 84 ? 6.124 10.875 -8.171 1.00 92.88 84 ARG A O 1
ATOM 692 N N . VAL A 1 85 ? 8.300 11.395 -8.119 1.00 93.00 85 VAL A N 1
ATOM 693 C CA . VAL A 1 85 ? 8.546 11.037 -9.530 1.00 93.00 85 VAL A CA 1
ATOM 694 C C . VAL A 1 85 ? 8.193 9.571 -9.795 1.00 93.00 85 VAL A C 1
ATOM 696 O O . VAL A 1 85 ? 7.521 9.267 -10.778 1.00 93.00 85 VAL A O 1
ATOM 699 N N . LYS A 1 86 ? 8.582 8.659 -8.896 1.00 94.12 86 LYS A N 1
ATOM 700 C CA . LYS A 1 86 ? 8.239 7.233 -9.024 1.00 94.12 86 LYS A CA 1
ATOM 701 C C . LYS A 1 86 ? 6.741 6.999 -8.908 1.00 94.12 86 LYS A C 1
ATOM 703 O O . LYS A 1 86 ? 6.190 6.207 -9.660 1.00 94.12 86 LYS A O 1
ATOM 708 N N . LEU A 1 87 ? 6.093 7.662 -7.955 1.00 95.75 87 LEU A N 1
ATOM 709 C CA . LEU A 1 87 ? 4.660 7.522 -7.723 1.00 95.75 87 LEU A CA 1
ATOM 710 C C . LEU A 1 87 ? 3.823 8.165 -8.833 1.00 95.75 87 LEU A C 1
ATOM 712 O O . LEU A 1 87 ? 2.769 7.630 -9.145 1.00 95.75 87 LEU A O 1
ATOM 716 N N . ASN A 1 88 ? 4.308 9.220 -9.490 1.00 96.19 88 ASN A N 1
ATOM 717 C CA . ASN A 1 88 ? 3.642 9.825 -10.643 1.00 96.19 88 ASN A CA 1
ATOM 718 C C . ASN A 1 88 ? 3.523 8.844 -11.814 1.00 96.19 88 ASN A C 1
ATOM 720 O O . ASN A 1 88 ? 2.446 8.727 -12.381 1.00 96.19 88 ASN A O 1
ATOM 724 N N . PHE A 1 89 ? 4.572 8.067 -12.103 1.00 96.50 89 PHE A N 1
ATOM 725 C CA . PHE A 1 89 ? 4.489 6.978 -13.084 1.00 96.50 89 PHE A CA 1
ATOM 726 C C . PHE A 1 89 ? 3.347 5.997 -12.756 1.00 96.50 89 PHE A C 1
ATOM 728 O O . PHE A 1 89 ? 2.592 5.578 -13.629 1.00 96.50 89 PHE A O 1
ATOM 735 N N . TRP A 1 90 ? 3.171 5.664 -11.476 1.00 97.25 90 TRP A N 1
ATOM 736 C CA . TRP A 1 90 ? 2.091 4.781 -11.039 1.00 97.25 90 TRP A CA 1
ATOM 737 C C . TRP A 1 90 ? 0.708 5.442 -11.068 1.00 97.25 90 TRP A C 1
ATOM 739 O O . TRP A 1 90 ? -0.280 4.746 -11.294 1.00 97.25 90 TRP A O 1
ATOM 749 N N . ILE A 1 91 ? 0.627 6.759 -10.860 1.00 95.81 91 ILE A N 1
ATOM 750 C CA . ILE A 1 91 ? -0.606 7.534 -11.052 1.00 95.81 91 ILE A CA 1
ATOM 751 C C . ILE A 1 91 ? -1.006 7.509 -12.528 1.00 95.81 91 ILE A C 1
ATOM 753 O O . ILE A 1 91 ? -2.161 7.243 -12.830 1.00 95.81 91 ILE A O 1
ATOM 757 N N . GLU A 1 92 ? -0.069 7.724 -13.445 1.00 95.88 92 GLU A N 1
ATOM 758 C CA . GLU A 1 92 ? -0.352 7.683 -14.884 1.00 95.88 92 GLU A CA 1
ATOM 759 C C . GLU A 1 92 ? -0.806 6.289 -15.339 1.00 95.88 92 GLU A C 1
ATOM 761 O O . GLU A 1 92 ? -1.731 6.169 -16.136 1.00 95.88 92 GLU A O 1
ATOM 766 N N . ALA A 1 93 ? -0.199 5.226 -14.802 1.00 95.44 93 ALA A N 1
ATOM 767 C CA . ALA A 1 93 ? -0.518 3.858 -15.207 1.00 95.44 93 ALA A CA 1
ATOM 768 C C . ALA A 1 93 ? -1.789 3.285 -14.549 1.00 95.44 93 ALA A C 1
ATOM 770 O O . ALA A 1 93 ? -2.537 2.537 -15.178 1.00 95.44 93 ALA A O 1
ATOM 771 N N . LEU A 1 94 ? -2.008 3.561 -13.259 1.00 96.00 94 LEU A N 1
ATOM 772 C CA . LEU A 1 94 ? -3.010 2.876 -12.426 1.00 96.00 94 LEU A CA 1
ATOM 773 C C . LEU A 1 94 ? -3.844 3.836 -11.571 1.00 96.00 94 LEU A C 1
ATOM 775 O O . LEU A 1 94 ? -4.689 3.384 -10.799 1.00 96.00 94 LEU A O 1
ATOM 779 N N . GLY A 1 95 ? -3.600 5.143 -11.664 1.00 92.88 95 GLY A N 1
ATOM 780 C CA . GLY A 1 95 ? -4.152 6.147 -10.761 1.00 92.88 95 GLY A CA 1
ATOM 781 C C . GLY A 1 95 ? -5.669 6.191 -10.752 1.00 92.88 95 GLY A C 1
ATOM 782 O O . GLY A 1 95 ? -6.226 6.360 -9.675 1.00 92.88 95 GLY A O 1
ATOM 783 N N . ASP A 1 96 ? -6.315 5.971 -11.898 1.00 93.25 96 ASP A N 1
ATOM 784 C CA . ASP A 1 96 ? -7.777 6.020 -12.052 1.00 93.25 96 ASP A CA 1
ATOM 785 C C . ASP A 1 96 ? -8.485 4.736 -11.599 1.00 93.25 96 ASP A C 1
ATOM 787 O O . ASP A 1 96 ? -9.709 4.707 -11.456 1.00 93.25 96 ASP A O 1
ATOM 791 N N . LYS A 1 97 ? -7.730 3.660 -11.350 1.00 92.44 97 LYS A N 1
ATOM 792 C CA . LYS A 1 97 ? -8.295 2.380 -10.924 1.00 92.44 97 LYS A CA 1
ATOM 793 C C . LYS A 1 97 ? -8.578 2.388 -9.416 1.00 92.44 97 LYS A C 1
ATOM 795 O O . LYS A 1 97 ? -7.764 2.886 -8.628 1.00 92.44 97 LYS A O 1
ATOM 800 N N . PRO A 1 98 ? -9.696 1.794 -8.970 1.00 91.94 98 PRO A N 1
ATOM 801 C CA . PRO A 1 98 ? -9.891 1.461 -7.566 1.00 91.94 98 PRO A CA 1
ATOM 802 C C . PRO A 1 98 ? -8.824 0.471 -7.091 1.00 91.94 98 PRO A C 1
ATOM 804 O O . PRO A 1 98 ? -8.474 -0.471 -7.800 1.00 91.94 98 PRO A O 1
ATOM 807 N N . ILE A 1 99 ? -8.327 0.621 -5.863 1.00 91.00 99 ILE A N 1
ATOM 808 C CA . ILE A 1 99 ? -7.249 -0.252 -5.356 1.00 91.00 99 ILE A CA 1
ATOM 809 C C . ILE A 1 99 ? -7.603 -1.732 -5.260 1.00 91.00 99 ILE A C 1
ATOM 811 O O . ILE A 1 99 ? -6.701 -2.566 -5.269 1.00 91.00 99 ILE A O 1
ATOM 815 N N . ILE A 1 100 ? -8.886 -2.065 -5.127 1.00 88.44 100 ILE A N 1
ATOM 816 C CA . ILE A 1 100 ? -9.348 -3.454 -5.105 1.00 88.44 100 ILE A CA 1
ATOM 817 C C . ILE A 1 100 ? -9.242 -4.131 -6.471 1.00 88.44 100 ILE A C 1
ATOM 819 O O . ILE A 1 100 ? -9.084 -5.349 -6.521 1.00 88.44 100 ILE A O 1
ATOM 823 N N . ASP A 1 101 ? -9.275 -3.341 -7.543 1.00 89.38 101 ASP A N 1
ATOM 824 C CA . ASP A 1 101 ? -9.227 -3.830 -8.918 1.00 89.38 101 ASP A CA 1
ATOM 825 C C . ASP A 1 101 ? -7.791 -3.905 -9.449 1.00 89.38 101 ASP A C 1
ATOM 827 O O . ASP A 1 101 ? -7.551 -4.532 -10.477 1.00 89.38 101 ASP A O 1
ATOM 831 N N . ILE A 1 102 ? -6.815 -3.312 -8.749 1.00 92.62 102 ILE A N 1
ATOM 832 C CA . ILE A 1 102 ? -5.408 -3.386 -9.148 1.00 92.62 102 ILE A CA 1
ATOM 833 C C . ILE A 1 102 ? -4.823 -4.748 -8.774 1.00 92.62 102 ILE A C 1
ATOM 835 O O . ILE A 1 102 ? -4.682 -5.112 -7.601 1.00 92.62 102 ILE A O 1
ATOM 839 N N . THR A 1 103 ? -4.397 -5.482 -9.794 1.00 91.25 103 THR A N 1
ATOM 840 C CA . THR A 1 103 ? -3.817 -6.816 -9.669 1.00 91.25 103 THR A CA 1
ATOM 841 C C . THR A 1 103 ? -2.308 -6.819 -9.923 1.00 91.25 103 THR A C 1
ATOM 843 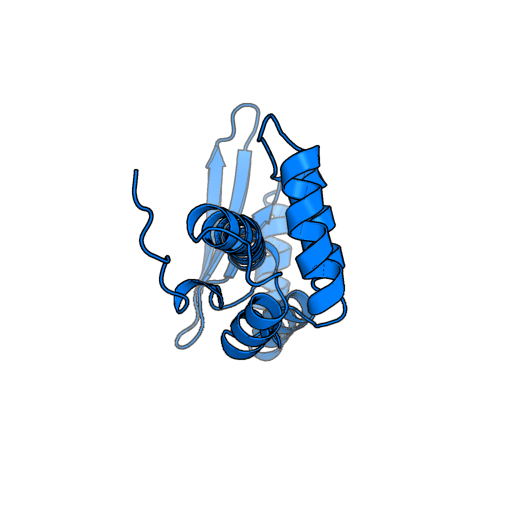O O . THR A 1 103 ? -1.723 -5.864 -10.430 1.00 91.25 103 THR A O 1
ATOM 846 N N . SER A 1 104 ? -1.635 -7.928 -9.597 1.00 92.44 104 SER A N 1
ATOM 847 C CA . SER A 1 104 ? -0.210 -8.098 -9.920 1.00 92.44 104 SER A CA 1
ATOM 848 C C . SER A 1 104 ? 0.059 -8.073 -11.431 1.00 92.44 104 SER A C 1
ATOM 850 O O . SER A 1 104 ? 1.165 -7.727 -11.836 1.00 92.44 104 SER A O 1
ATOM 852 N N . THR A 1 105 ? -0.918 -8.451 -12.263 1.00 93.00 105 THR A N 1
ATOM 853 C CA . THR A 1 105 ? -0.796 -8.395 -13.726 1.00 93.00 105 THR A CA 1
ATOM 854 C C . THR A 1 105 ? -0.798 -6.959 -14.227 1.00 93.00 105 THR A C 1
ATOM 856 O O . THR A 1 105 ? 0.103 -6.623 -14.984 1.00 93.00 105 THR A O 1
ATOM 859 N N . ASP A 1 106 ? -1.686 -6.097 -13.715 1.00 94.19 106 ASP A N 1
ATOM 860 C CA . ASP A 1 106 ? -1.683 -4.663 -14.051 1.00 94.19 106 ASP A CA 1
ATOM 861 C C . ASP A 1 106 ? -0.339 -4.007 -13.706 1.00 94.19 106 ASP A C 1
ATOM 863 O O . ASP A 1 106 ? 0.182 -3.178 -14.446 1.00 94.19 106 ASP A O 1
ATOM 867 N N . ILE A 1 107 ? 0.250 -4.393 -12.570 1.00 95.50 107 ILE A N 1
ATOM 868 C CA . ILE A 1 107 ? 1.538 -3.847 -12.133 1.00 95.50 107 ILE A CA 1
ATOM 869 C C . ILE A 1 107 ? 2.667 -4.323 -13.052 1.00 95.50 107 ILE A C 1
ATOM 871 O O . ILE A 1 107 ? 3.518 -3.521 -13.418 1.00 95.50 107 ILE A O 1
ATOM 875 N N . ASN A 1 108 ? 2.689 -5.601 -13.442 1.00 94.69 108 ASN A N 1
ATOM 876 C CA . ASN A 1 108 ? 3.688 -6.105 -14.391 1.00 94.69 108 ASN A CA 1
ATOM 877 C C . ASN A 1 108 ? 3.537 -5.465 -15.777 1.00 94.69 108 ASN A C 1
ATOM 879 O O . ASN A 1 108 ? 4.543 -5.133 -16.400 1.00 94.69 108 ASN A O 1
ATOM 883 N N . GLU A 1 109 ? 2.303 -5.260 -16.237 1.00 94.88 109 GLU A N 1
ATOM 884 C CA . GLU A 1 109 ? 2.016 -4.560 -17.488 1.00 94.88 109 GLU A CA 1
ATOM 885 C C . GLU A 1 109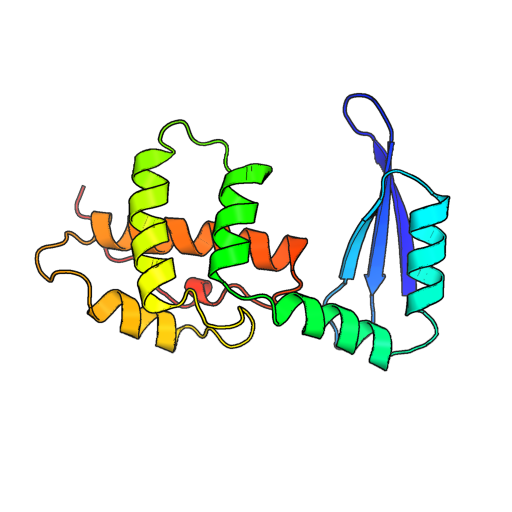 ? 2.534 -3.122 -17.428 1.00 94.88 109 GLU A C 1
ATOM 887 O O . GLU A 1 109 ? 3.316 -2.721 -18.287 1.00 94.88 109 GLU A O 1
ATOM 892 N N . ALA A 1 110 ? 2.231 -2.387 -16.355 1.00 95.44 110 ALA A N 1
ATOM 893 C CA . ALA A 1 110 ? 2.779 -1.053 -16.143 1.00 95.44 110 ALA A CA 1
ATOM 894 C C . ALA A 1 110 ? 4.319 -1.071 -16.139 1.00 95.44 110 ALA A C 1
ATOM 896 O O . ALA A 1 110 ? 4.939 -0.316 -16.883 1.00 95.44 110 ALA A O 1
ATOM 897 N N . LEU A 1 111 ? 4.962 -1.973 -15.386 1.00 94.44 111 LEU A N 1
ATOM 898 C CA . LEU A 1 111 ? 6.429 -2.099 -15.364 1.00 94.44 111 LEU A CA 1
ATOM 899 C C . LEU A 1 111 ? 7.030 -2.375 -16.744 1.00 94.44 111 LEU A C 1
ATOM 901 O O . LEU A 1 111 ? 8.130 -1.903 -17.016 1.00 94.44 111 LEU A O 1
ATOM 905 N N . SER A 1 112 ? 6.326 -3.104 -17.613 1.00 93.00 112 SER A N 1
ATOM 906 C CA . SER A 1 112 ? 6.792 -3.384 -18.976 1.00 93.00 112 SER A CA 1
ATOM 907 C C . SER A 1 112 ? 6.849 -2.140 -19.871 1.00 93.00 112 SER A C 1
ATOM 909 O O . SER A 1 112 ? 7.563 -2.143 -20.870 1.00 93.00 112 SER A O 1
ATOM 911 N N . THR A 1 113 ? 6.157 -1.060 -19.487 1.00 94.88 113 THR A N 1
ATOM 912 C CA . THR A 1 113 ? 6.207 0.236 -20.184 1.00 94.88 113 THR A CA 1
ATOM 913 C C . THR A 1 113 ? 7.390 1.106 -19.753 1.00 94.88 113 THR A C 1
ATOM 915 O O . THR A 1 113 ? 7.672 2.123 -20.391 1.00 94.88 113 THR A O 1
ATOM 918 N N . LEU A 1 114 ? 8.111 0.725 -18.687 1.00 92.94 114 LEU A N 1
ATOM 919 C CA . LEU A 1 114 ? 9.315 1.441 -18.278 1.00 92.94 114 LEU A CA 1
ATOM 920 C C . LEU A 1 114 ? 10.400 1.341 -19.364 1.00 92.94 114 LEU A C 1
ATOM 922 O O . LEU A 1 114 ? 10.529 0.306 -20.021 1.00 92.94 114 LEU A O 1
ATOM 926 N N . PRO A 1 115 ? 11.235 2.382 -19.528 1.00 91.75 115 PRO A N 1
ATOM 927 C CA . PRO A 1 115 ? 12.290 2.367 -20.530 1.00 91.75 115 PRO A CA 1
ATOM 928 C C . PRO A 1 115 ? 13.250 1.183 -20.350 1.00 91.75 115 PRO A C 1
ATOM 930 O O . PRO A 1 115 ? 13.798 0.982 -19.264 1.00 91.75 115 PRO A O 1
ATOM 933 N N . ALA A 1 116 ? 13.510 0.438 -21.428 1.00 87.75 116 ALA A N 1
ATOM 934 C CA . ALA A 1 116 ? 14.341 -0.772 -21.409 1.00 87.75 116 ALA A CA 1
ATOM 935 C C . ALA A 1 116 ? 15.787 -0.528 -20.929 1.00 87.75 116 ALA A C 1
ATOM 937 O O . ALA A 1 116 ? 16.451 -1.441 -20.448 1.00 87.75 116 ALA A O 1
ATOM 938 N N . GLN A 1 117 ? 16.278 0.711 -21.022 1.00 89.44 117 GLN A N 1
ATOM 939 C CA . GLN A 1 117 ? 17.591 1.118 -20.518 1.00 89.44 117 GLN A CA 1
ATOM 940 C C . GLN A 1 117 ? 17.665 1.242 -18.986 1.00 89.44 117 GLN A C 1
ATOM 942 O O . GLN A 1 117 ? 18.740 1.500 -18.436 1.00 89.44 117 GLN A O 1
ATOM 947 N N . PHE A 1 118 ? 16.543 1.124 -18.270 1.00 89.62 118 PHE A N 1
ATOM 948 C CA . PHE A 1 118 ? 16.548 1.189 -16.814 1.00 89.62 118 PHE A CA 1
ATOM 949 C C . PHE A 1 118 ? 17.228 -0.038 -16.215 1.00 89.62 118 PHE A C 1
ATOM 951 O O . PHE A 1 118 ? 16.869 -1.181 -16.471 1.00 89.62 118 PHE A O 1
ATOM 958 N N . LYS A 1 119 ? 18.206 0.219 -15.343 1.00 92.12 119 LYS A N 1
ATOM 959 C CA . LYS A 1 119 ? 18.862 -0.830 -14.561 1.00 92.12 119 LYS A CA 1
ATOM 960 C C . LYS A 1 119 ? 17.853 -1.509 -13.632 1.00 92.12 119 LYS A C 1
ATOM 962 O O . LYS A 1 119 ? 16.962 -0.845 -13.099 1.00 92.12 119 LYS A O 1
ATOM 967 N N . ASN A 1 120 ? 18.085 -2.784 -13.326 1.00 92.75 120 ASN A N 1
ATOM 968 C CA . ASN A 1 120 ? 17.290 -3.564 -12.369 1.00 92.75 120 ASN A CA 1
ATOM 969 C C . ASN A 1 120 ? 17.072 -2.829 -11.038 1.00 92.75 120 ASN A C 1
ATOM 971 O O . ASN A 1 120 ? 15.946 -2.746 -10.559 1.00 92.75 120 ASN A O 1
ATOM 975 N N . ALA A 1 121 ? 18.117 -2.192 -10.498 1.00 93.31 121 ALA A N 1
ATOM 976 C CA . ALA A 1 121 ? 18.018 -1.391 -9.276 1.00 93.31 121 ALA A CA 1
ATOM 977 C C . ALA A 1 121 ? 17.038 -0.211 -9.406 1.00 93.31 121 ALA A C 1
ATOM 979 O O . ALA A 1 121 ? 16.348 0.151 -8.454 1.00 93.31 121 ALA A O 1
ATOM 980 N N . THR A 1 122 ? 16.941 0.406 -10.585 1.00 93.19 122 THR A N 1
ATOM 981 C CA . THR A 1 122 ? 15.958 1.464 -10.840 1.00 93.19 122 THR A CA 1
ATOM 982 C C . THR A 1 122 ? 14.550 0.886 -10.805 1.00 93.19 122 THR A C 1
ATOM 984 O O . THR A 1 122 ? 13.721 1.414 -10.068 1.00 93.19 122 THR A O 1
ATOM 987 N N . ILE A 1 123 ? 14.304 -0.215 -11.521 1.00 94.06 123 ILE A N 1
ATOM 988 C CA . ILE A 1 123 ? 13.005 -0.906 -11.560 1.00 94.06 123 ILE A CA 1
ATOM 989 C C . ILE A 1 123 ? 12.582 -1.330 -10.147 1.00 94.06 123 ILE A C 1
ATOM 991 O O . ILE A 1 123 ? 11.485 -0.990 -9.704 1.00 94.06 123 ILE A O 1
ATOM 995 N N . ASN A 1 124 ? 13.480 -1.953 -9.381 1.00 94.88 124 ASN A N 1
ATOM 996 C CA . ASN A 1 124 ? 13.222 -2.352 -7.997 1.00 94.88 124 ASN A CA 1
ATOM 997 C C . ASN A 1 124 ? 12.841 -1.159 -7.111 1.00 94.88 124 ASN A C 1
ATOM 999 O O . ASN A 1 124 ? 11.956 -1.282 -6.267 1.00 94.88 124 ASN A O 1
ATOM 1003 N N . ARG A 1 125 ? 13.429 0.028 -7.323 1.00 94.62 125 ARG A N 1
ATOM 1004 C CA . ARG A 1 125 ? 13.018 1.248 -6.604 1.00 94.62 125 ARG A CA 1
ATOM 1005 C C . ARG A 1 125 ? 11.600 1.704 -6.973 1.00 94.62 125 ARG A C 1
ATOM 1007 O O . ARG A 1 125 ? 10.913 2.215 -6.097 1.00 94.62 125 ARG A O 1
ATOM 1014 N N . TYR A 1 126 ? 11.155 1.552 -8.226 1.00 95.44 126 TYR A N 1
ATOM 1015 C CA . TYR A 1 126 ? 9.757 1.832 -8.605 1.00 95.44 126 TYR A CA 1
ATOM 1016 C C . TYR A 1 126 ? 8.795 0.847 -7.933 1.00 95.44 126 TYR A C 1
ATOM 1018 O O . TYR A 1 126 ? 7.785 1.269 -7.371 1.00 95.44 126 TYR A O 1
ATOM 1026 N N . VAL A 1 127 ? 9.143 -0.445 -7.934 1.00 95.44 127 VAL A N 1
ATOM 1027 C CA . VAL A 1 127 ? 8.378 -1.508 -7.259 1.00 95.44 127 VAL A CA 1
ATOM 1028 C C . VAL A 1 127 ? 8.309 -1.267 -5.747 1.00 95.44 127 VAL A C 1
ATOM 1030 O O . VAL A 1 127 ? 7.249 -1.405 -5.137 1.00 95.44 127 VAL A O 1
ATOM 1033 N N . ALA A 1 128 ? 9.419 -0.861 -5.130 1.00 94.75 128 ALA A N 1
ATOM 1034 C CA . ALA A 1 128 ? 9.474 -0.551 -3.707 1.00 94.75 128 ALA A CA 1
ATOM 1035 C C . ALA A 1 128 ? 8.551 0.621 -3.341 1.00 94.75 128 ALA A C 1
ATOM 1037 O O . ALA A 1 128 ? 7.781 0.493 -2.388 1.00 94.75 128 ALA A O 1
ATOM 1038 N N . ALA A 1 129 ? 8.571 1.708 -4.122 1.00 95.25 129 ALA A N 1
ATOM 1039 C CA . ALA A 1 129 ? 7.717 2.877 -3.900 1.00 95.25 129 ALA A CA 1
ATOM 1040 C C . ALA A 1 129 ? 6.228 2.489 -3.865 1.00 95.25 129 ALA A C 1
ATOM 1042 O O . ALA A 1 129 ? 5.531 2.718 -2.873 1.00 95.25 129 ALA A O 1
ATOM 1043 N N . ILE A 1 130 ? 5.748 1.785 -4.898 1.00 95.88 130 ILE A N 1
ATOM 1044 C CA . ILE A 1 130 ? 4.343 1.363 -4.954 1.00 95.88 130 ILE A CA 1
ATOM 1045 C C . ILE A 1 130 ? 3.988 0.325 -3.876 1.00 95.88 130 ILE A C 1
ATOM 1047 O O . ILE A 1 130 ? 2.885 0.339 -3.324 1.00 95.88 130 ILE A O 1
ATOM 1051 N N . SER A 1 131 ? 4.931 -0.545 -3.500 1.00 95.81 131 SER A N 1
ATOM 1052 C CA . SER A 1 131 ? 4.725 -1.538 -2.438 1.00 95.81 131 SER A CA 1
ATOM 1053 C C . SER A 1 131 ? 4.420 -0.893 -1.086 1.00 95.81 131 SER A C 1
ATOM 1055 O O . SER A 1 131 ? 3.556 -1.375 -0.342 1.00 95.81 131 SER A O 1
ATOM 1057 N N . VAL A 1 132 ? 5.091 0.213 -0.753 1.00 94.50 132 VAL A N 1
ATOM 1058 C CA . VAL A 1 132 ? 4.845 0.924 0.508 1.00 94.50 132 VAL A CA 1
ATOM 1059 C C . VAL A 1 132 ? 3.463 1.582 0.499 1.00 94.50 132 VAL A C 1
ATOM 1061 O O . VAL A 1 132 ? 2.748 1.483 1.502 1.00 94.50 132 VAL A O 1
ATOM 1064 N N . VAL A 1 133 ? 3.037 2.147 -0.635 1.00 95.56 133 VAL A N 1
ATOM 1065 C CA . VAL A 1 133 ? 1.685 2.708 -0.799 1.00 95.56 133 VAL A CA 1
ATOM 1066 C C . VAL A 1 133 ? 0.615 1.629 -0.649 1.00 95.56 133 VAL A C 1
ATOM 1068 O O . VAL A 1 133 ? -0.319 1.801 0.132 1.00 95.56 133 VAL A O 1
ATOM 1071 N N . PHE A 1 134 ? 0.752 0.469 -1.297 1.00 94.62 134 PHE A N 1
ATOM 1072 C CA . PHE A 1 134 ? -0.213 -0.621 -1.109 1.00 94.62 134 PHE A CA 1
ATOM 1073 C C . PHE A 1 134 ? -0.206 -1.179 0.312 1.00 94.62 134 PHE A C 1
ATOM 1075 O O . PHE A 1 134 ? -1.245 -1.582 0.838 1.00 94.62 134 PHE A O 1
ATOM 1082 N N . SER A 1 135 ? 0.944 -1.163 0.981 1.00 92.69 135 SER A N 1
ATOM 1083 C CA . SER A 1 135 ? 1.023 -1.531 2.394 1.00 92.69 135 SER A CA 1
ATOM 1084 C C . SER A 1 135 ? 0.275 -0.530 3.277 1.00 92.69 135 SER A C 1
ATOM 1086 O O . SER A 1 135 ? -0.338 -0.934 4.265 1.00 92.69 135 SER A O 1
ATOM 1088 N N . TYR A 1 136 ? 0.294 0.759 2.933 1.00 92.31 136 TYR A N 1
ATOM 1089 C CA . TYR A 1 136 ? -0.536 1.788 3.559 1.00 92.31 136 TYR A CA 1
ATOM 1090 C C . TYR A 1 136 ? -2.030 1.580 3.249 1.00 92.31 136 TYR A C 1
ATOM 1092 O O . TYR A 1 136 ? -2.849 1.567 4.171 1.00 92.31 136 TYR A O 1
ATOM 1100 N N . ALA A 1 137 ? -2.376 1.273 1.996 1.00 90.31 137 ALA A N 1
ATOM 1101 C CA . ALA A 1 137 ? -3.735 0.937 1.568 1.00 90.31 137 ALA A CA 1
ATOM 1102 C C . ALA A 1 137 ? -4.326 -0.253 2.346 1.00 90.31 137 ALA A C 1
ATOM 1104 O O . ALA A 1 137 ? -5.471 -0.202 2.798 1.00 90.31 137 ALA A O 1
ATOM 1105 N N . CYS A 1 138 ? -3.530 -1.300 2.588 1.00 86.94 138 CYS A N 1
ATOM 1106 C CA . CYS A 1 138 ? -3.940 -2.443 3.409 1.00 86.94 138 CYS A CA 1
ATOM 1107 C C . CYS A 1 138 ? -4.299 -2.040 4.848 1.00 86.94 138 CYS A C 1
ATOM 1109 O O . CYS A 1 138 ? -5.188 -2.638 5.453 1.00 86.94 138 CYS A O 1
ATOM 1111 N N . ARG A 1 139 ? -3.608 -1.041 5.416 1.00 84.31 139 ARG A N 1
ATOM 1112 C CA . ARG A 1 139 ? -3.833 -0.586 6.797 1.00 84.31 139 ARG A CA 1
ATOM 1113 C C . ARG A 1 139 ? -5.038 0.342 6.915 1.00 84.31 139 ARG A C 1
ATOM 1115 O O . ARG A 1 139 ? -5.847 0.168 7.822 1.00 84.31 139 ARG A O 1
ATOM 1122 N N . GLU A 1 140 ? -5.160 1.311 6.010 1.00 84.94 140 GLU A N 1
ATOM 1123 C CA . GLU A 1 140 ? -6.106 2.427 6.162 1.00 84.94 140 GLU A CA 1
ATOM 1124 C C . GLU A 1 140 ? -7.370 2.295 5.293 1.00 84.94 140 GLU A C 1
ATOM 1126 O O . GLU A 1 140 ? -8.459 2.748 5.681 1.00 84.94 140 GLU A O 1
ATOM 1131 N N . TYR A 1 141 ? -7.253 1.615 4.149 1.00 83.62 141 TYR A N 1
ATOM 1132 C CA . TYR A 1 141 ? -8.287 1.541 3.111 1.00 83.62 141 TYR A CA 1
ATOM 1133 C C . TYR A 1 141 ? -8.879 0.138 2.938 1.00 83.62 141 TYR A C 1
ATOM 1135 O O . TYR A 1 141 ? -9.744 -0.064 2.099 1.00 83.62 141 TYR A O 1
ATOM 1143 N N . GLY A 1 142 ? -8.487 -0.828 3.771 1.00 74.31 142 GLY A N 1
ATOM 1144 C CA . GLY A 1 142 ? -9.125 -2.147 3.798 1.00 74.31 142 GLY A CA 1
ATOM 1145 C C . GLY A 1 142 ? -8.720 -3.085 2.661 1.00 74.31 142 GLY A C 1
ATOM 1146 O O . GLY A 1 142 ? -9.309 -4.161 2.555 1.00 74.31 142 GLY A O 1
ATOM 1147 N N . LEU A 1 143 ? -7.692 -2.736 1.872 1.00 84.00 143 LEU A N 1
ATOM 1148 C CA . LEU A 1 143 ? -7.155 -3.623 0.841 1.00 84.00 143 LEU A CA 1
ATOM 1149 C C . LEU A 1 143 ? -6.703 -4.953 1.457 1.00 84.00 143 LEU A C 1
ATOM 1151 O O . LEU A 1 143 ? -5.960 -4.991 2.441 1.00 84.00 143 LEU A O 1
ATOM 1155 N N . HIS A 1 144 ? -7.142 -6.066 0.871 1.00 77.12 144 HIS A N 1
ATOM 1156 C CA . HIS A 1 144 ? -6.921 -7.381 1.467 1.00 77.12 144 HIS A CA 1
ATOM 1157 C C . HIS A 1 144 ? -5.473 -7.852 1.390 1.00 77.12 144 HIS A C 1
ATOM 1159 O O . HIS A 1 144 ? -4.968 -8.449 2.347 1.00 77.12 144 HIS A O 1
ATOM 1165 N N . ILE A 1 145 ? -4.815 -7.655 0.256 1.00 82.69 145 ILE A N 1
ATOM 1166 C CA . ILE A 1 145 ? -3.448 -8.108 0.029 1.00 82.69 145 ILE A CA 1
ATOM 1167 C C . ILE A 1 145 ? -2.720 -7.075 -0.811 1.00 82.69 145 ILE A C 1
ATOM 1169 O O . ILE A 1 145 ? -3.300 -6.512 -1.730 1.00 82.69 145 ILE A O 1
ATOM 1173 N N . ASN A 1 146 ? -1.447 -6.845 -0.497 1.00 91.12 146 ASN A N 1
ATOM 1174 C CA . ASN A 1 146 ? -0.596 -6.030 -1.343 1.00 91.12 146 ASN A CA 1
ATOM 1175 C C . ASN A 1 146 ? -0.327 -6.797 -2.659 1.00 91.12 146 ASN A C 1
ATOM 1177 O O . ASN A 1 146 ? 0.339 -7.841 -2.603 1.00 91.12 146 ASN A O 1
ATOM 1181 N N . PRO A 1 147 ? -0.816 -6.314 -3.819 1.00 91.19 147 PRO A N 1
ATOM 1182 C CA . PRO A 1 147 ? -0.639 -6.987 -5.107 1.00 91.19 147 PRO A CA 1
ATOM 1183 C C . PRO A 1 147 ? 0.832 -7.060 -5.545 1.00 91.19 147 PRO A C 1
ATOM 1185 O O . PRO A 1 147 ? 1.203 -7.966 -6.291 1.00 91.19 147 PRO A O 1
ATOM 1188 N N . VAL A 1 148 ? 1.700 -6.191 -5.019 1.00 94.06 148 VAL A N 1
ATOM 1189 C CA . VAL A 1 148 ? 3.142 -6.167 -5.322 1.00 94.06 148 VAL A CA 1
ATOM 1190 C C . VAL A 1 148 ? 3.877 -7.369 -4.727 1.00 94.06 148 VAL A C 1
ATOM 1192 O O . VAL A 1 148 ? 4.932 -7.751 -5.214 1.00 94.06 148 VAL A O 1
ATOM 1195 N N . ARG A 1 149 ? 3.322 -8.038 -3.706 1.00 88.50 149 ARG A N 1
ATOM 1196 C CA . ARG A 1 149 ? 4.004 -9.143 -3.004 1.00 88.50 149 ARG A CA 1
ATOM 1197 C C . ARG A 1 149 ? 4.372 -10.325 -3.914 1.00 88.50 149 ARG A C 1
ATOM 1199 O O . ARG A 1 149 ? 5.242 -11.110 -3.557 1.00 88.50 149 ARG A O 1
ATOM 1206 N N . LYS A 1 150 ? 3.692 -10.475 -5.053 1.00 85.38 150 LYS A N 1
ATOM 1207 C CA . LYS A 1 150 ? 3.960 -11.529 -6.044 1.00 85.38 150 LYS A CA 1
ATOM 1208 C C . LYS A 1 150 ? 5.029 -11.143 -7.074 1.00 85.38 150 LYS A C 1
ATOM 1210 O O . LYS A 1 150 ? 5.343 -11.963 -7.928 1.00 85.38 150 LYS A O 1
ATOM 1215 N N . ILE A 1 151 ? 5.555 -9.922 -7.019 1.00 89.56 151 ILE A N 1
ATOM 1216 C CA . ILE A 1 151 ? 6.538 -9.411 -7.972 1.00 89.56 151 ILE A CA 1
ATOM 1217 C C . ILE A 1 151 ? 7.931 -9.637 -7.377 1.00 89.56 151 ILE A C 1
ATOM 1219 O O . ILE A 1 151 ? 8.239 -9.059 -6.330 1.00 89.56 151 ILE A O 1
ATOM 1223 N N . PRO A 1 152 ? 8.759 -10.507 -7.980 1.00 87.50 152 PRO A N 1
ATOM 1224 C CA . PRO A 1 152 ? 10.106 -10.750 -7.491 1.00 87.50 152 PRO A CA 1
ATOM 1225 C C . PRO A 1 152 ? 10.990 -9.524 -7.727 1.00 87.50 152 PRO A C 1
ATOM 1227 O O . PRO A 1 152 ? 10.863 -8.829 -8.733 1.00 87.50 152 PRO A O 1
ATOM 1230 N N . SER A 1 153 ? 11.919 -9.283 -6.803 1.00 89.56 153 SER A N 1
ATOM 1231 C CA . SER A 1 153 ? 12.975 -8.295 -7.013 1.00 89.56 153 SER A CA 1
ATOM 1232 C C . SER A 1 153 ? 13.921 -8.791 -8.101 1.00 89.56 153 SER A C 1
ATOM 1234 O O . SER A 1 153 ? 14.323 -9.957 -8.089 1.00 89.56 153 SER A O 1
ATOM 1236 N N . LEU A 1 154 ? 14.309 -7.907 -9.016 1.00 89.38 154 LEU A N 1
ATOM 1237 C CA . LEU A 1 154 ? 15.314 -8.218 -10.027 1.00 89.38 154 LEU A CA 1
ATOM 1238 C C . LEU A 1 154 ? 16.713 -8.248 -9.388 1.00 89.38 154 LEU A C 1
ATOM 1240 O O . LEU A 1 154 ? 16.954 -7.485 -8.448 1.00 89.38 154 LEU A O 1
ATOM 1244 N N . PRO A 1 155 ? 17.642 -9.091 -9.874 1.00 87.94 155 PRO A N 1
ATOM 1245 C CA . PRO A 1 155 ? 18.994 -9.164 -9.330 1.00 87.94 155 PRO A CA 1
ATOM 1246 C C . PRO A 1 155 ? 19.733 -7.836 -9.533 1.00 87.94 155 PRO A C 1
ATOM 1248 O O . PRO A 1 155 ? 19.760 -7.286 -10.638 1.00 87.94 155 PRO A O 1
ATOM 1251 N N . GLU A 1 156 ? 20.328 -7.321 -8.457 1.00 84.06 156 GLU A N 1
ATOM 1252 C CA . GLU A 1 156 ? 21.157 -6.118 -8.467 1.00 84.06 156 GLU A CA 1
ATOM 1253 C C . GLU A 1 156 ? 22.625 -6.539 -8.393 1.00 84.06 156 GLU A C 1
ATOM 1255 O O . GLU A 1 156 ? 23.056 -7.132 -7.407 1.00 84.06 156 GLU A O 1
ATOM 1260 N N . ASN A 1 157 ? 23.388 -6.252 -9.448 1.00 71.31 157 ASN A N 1
ATOM 1261 C CA . ASN A 1 157 ? 24.838 -6.402 -9.411 1.00 71.31 157 ASN A CA 1
ATOM 1262 C C . ASN A 1 157 ? 25.399 -5.163 -8.701 1.00 71.31 157 ASN A C 1
ATOM 1264 O O . ASN A 1 157 ? 25.410 -4.080 -9.293 1.00 71.31 157 ASN A O 1
ATOM 1268 N N . ASN A 1 158 ? 25.762 -5.326 -7.426 1.00 56.50 158 ASN A N 1
ATOM 1269 C CA . ASN A 1 158 ? 26.502 -4.336 -6.635 1.00 56.50 158 ASN A CA 1
ATOM 1270 C C . ASN A 1 158 ? 27.990 -4.361 -6.976 1.00 56.50 158 ASN A C 1
ATOM 1272 O O . ASN A 1 158 ? 28.523 -5.479 -7.155 1.00 56.50 158 ASN A O 1
#